Protein AF-A0A7C4VW17-F1 (afdb_monomer)

Structure (mmCIF, N/CA/C/O backbone):
data_AF-A0A7C4VW17-F1
#
_entry.id   AF-A0A7C4VW17-F1
#
loop_
_atom_site.group_PDB
_atom_site.id
_atom_site.type_symbol
_atom_site.label_atom_id
_atom_site.label_alt_id
_atom_site.label_comp_id
_atom_site.label_asym_id
_atom_site.label_entity_id
_atom_site.label_seq_id
_atom_site.pdbx_PDB_ins_code
_atom_site.Cartn_x
_atom_site.Cartn_y
_atom_site.Cartn_z
_atom_site.occupancy
_atom_site.B_iso_or_equiv
_atom_site.auth_seq_id
_atom_site.auth_comp_id
_atom_site.auth_asym_id
_atom_site.auth_atom_id
_atom_site.pdbx_PDB_model_num
ATOM 1 N N . MET A 1 1 ? -8.384 -20.525 1.394 1.00 42.12 1 MET A N 1
ATOM 2 C CA . MET A 1 1 ? -8.584 -19.455 0.391 1.00 42.12 1 MET A CA 1
ATOM 3 C C . MET A 1 1 ? -9.987 -18.896 0.536 1.00 42.12 1 MET A C 1
ATOM 5 O O . MET A 1 1 ? -10.903 -19.675 0.7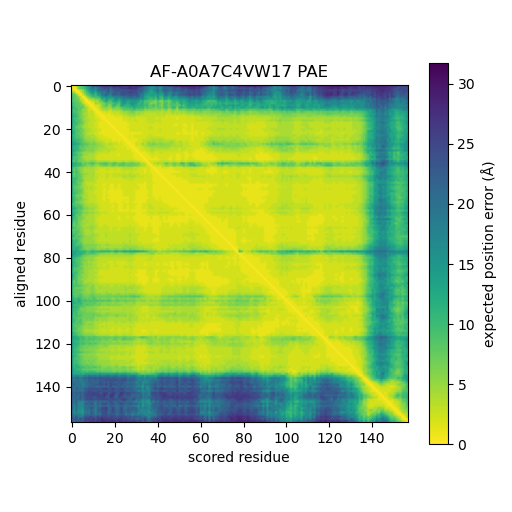81 1.00 42.12 1 MET A O 1
ATOM 9 N N . SER A 1 2 ? -10.152 -17.575 0.440 1.00 39.88 2 SER A N 1
ATOM 10 C CA . SER A 1 2 ? -11.478 -16.946 0.411 1.00 39.88 2 SER A CA 1
ATOM 11 C C . SER A 1 2 ? -12.247 -17.435 -0.820 1.00 39.88 2 SER A C 1
ATOM 13 O O . SER A 1 2 ? -11.669 -17.566 -1.893 1.00 39.88 2 SER A O 1
ATOM 15 N N . LYS A 1 3 ? -13.556 -17.676 -0.700 1.00 41.16 3 LYS A N 1
ATOM 16 C CA . LYS A 1 3 ? -14.422 -18.013 -1.850 1.00 41.16 3 LYS A CA 1
ATOM 17 C C . LYS A 1 3 ? -14.545 -16.871 -2.876 1.00 41.16 3 LYS A C 1
ATOM 19 O O . LYS A 1 3 ? -15.167 -17.061 -3.914 1.00 41.16 3 LYS A O 1
ATOM 24 N N . HIS A 1 4 ? -13.975 -15.700 -2.581 1.00 47.47 4 HIS A N 1
ATOM 25 C CA . HIS A 1 4 ? -14.094 -14.477 -3.377 1.00 47.47 4 HIS A CA 1
ATOM 26 C C . HIS A 1 4 ? -12.754 -13.944 -3.905 1.00 47.47 4 HIS A C 1
ATOM 28 O O . HIS A 1 4 ? -12.712 -12.839 -4.441 1.00 47.47 4 HIS A O 1
ATOM 34 N N . THR A 1 5 ? -11.652 -14.686 -3.759 1.00 51.19 5 THR A N 1
ATOM 35 C CA . THR A 1 5 ? -10.405 -14.331 -4.454 1.00 51.19 5 THR A CA 1
ATOM 36 C C . THR A 1 5 ? -10.571 -14.578 -5.949 1.00 51.19 5 THR A C 1
ATOM 38 O O . THR A 1 5 ? -11.021 -15.645 -6.359 1.00 51.19 5 THR A O 1
ATOM 41 N N . TRP A 1 6 ? -10.243 -13.567 -6.752 1.00 56.31 6 TRP A N 1
ATOM 42 C CA . TRP A 1 6 ? -10.266 -13.647 -8.208 1.00 56.31 6 TRP A CA 1
ATOM 43 C C . TRP A 1 6 ? -9.381 -14.801 -8.689 1.00 56.31 6 TRP A C 1
ATOM 45 O O . TRP A 1 6 ? -8.227 -14.896 -8.277 1.00 56.31 6 TRP A O 1
ATOM 55 N N . GLU A 1 7 ? -9.903 -15.653 -9.571 1.00 65.00 7 GLU A N 1
ATOM 56 C CA . GLU A 1 7 ? -9.072 -16.626 -10.282 1.00 65.00 7 GLU A CA 1
ATOM 57 C C . GLU A 1 7 ? -8.033 -15.903 -11.149 1.00 65.00 7 GLU A C 1
ATOM 59 O O . GLU A 1 7 ? -8.285 -14.807 -11.670 1.00 65.00 7 GLU A O 1
ATOM 64 N N . TYR A 1 8 ? -6.864 -16.528 -11.313 1.00 67.69 8 TYR A N 1
ATOM 65 C CA . TYR A 1 8 ? -5.835 -16.057 -12.233 1.00 67.69 8 TYR A CA 1
ATOM 66 C C . TYR A 1 8 ? -6.350 -16.156 -13.671 1.00 67.69 8 TYR A C 1
ATOM 68 O O . TYR A 1 8 ? -6.289 -17.202 -14.309 1.00 67.69 8 TYR A O 1
ATOM 76 N N . ASP A 1 9 ? -6.871 -15.042 -14.175 1.00 75.31 9 ASP A N 1
ATOM 77 C CA . ASP A 1 9 ? -7.341 -14.915 -15.547 1.00 75.31 9 ASP A CA 1
ATOM 78 C C . ASP A 1 9 ? -6.249 -14.261 -16.397 1.00 75.31 9 ASP A C 1
ATOM 80 O O . ASP A 1 9 ? -5.978 -13.064 -16.264 1.00 75.31 9 ASP A O 1
ATOM 84 N N . GLU A 1 10 ? -5.625 -15.030 -17.293 1.00 74.50 10 GLU A N 1
ATOM 85 C CA . GLU A 1 10 ? -4.571 -14.514 -18.176 1.00 74.50 10 GLU A CA 1
ATOM 86 C C . GLU A 1 10 ? -5.040 -13.336 -19.043 1.00 74.50 10 GLU A C 1
ATOM 88 O O . GLU A 1 10 ? -4.230 -12.485 -19.411 1.00 74.50 10 GLU A O 1
ATOM 93 N N . ARG A 1 11 ? -6.350 -13.219 -19.305 1.00 79.88 11 ARG A N 1
ATOM 94 C CA . ARG A 1 11 ? -6.935 -12.098 -20.060 1.00 79.88 11 ARG A CA 1
ATOM 95 C C . ARG A 1 11 ? -6.851 -10.769 -19.308 1.00 79.88 11 ARG A C 1
ATOM 97 O O . ARG A 1 11 ? -7.039 -9.721 -19.915 1.00 79.88 11 ARG A O 1
ATOM 104 N N . LYS A 1 12 ? -6.581 -10.800 -17.999 1.00 80.88 12 LYS A N 1
ATOM 105 C CA . LYS A 1 12 ? -6.400 -9.613 -17.151 1.00 80.88 12 LYS A CA 1
ATOM 106 C C . LYS A 1 12 ? -4.934 -9.226 -16.963 1.00 80.88 12 LYS A C 1
ATOM 108 O O . LYS A 1 12 ? -4.656 -8.309 -16.192 1.00 80.88 12 LYS A O 1
ATOM 113 N N . ARG A 1 13 ? -3.990 -9.895 -17.642 1.00 85.69 13 ARG A N 1
ATOM 114 C CA . ARG A 1 13 ? -2.580 -9.484 -17.622 1.00 85.69 13 ARG A CA 1
ATOM 115 C C . ARG A 1 13 ? -2.439 -8.065 -18.165 1.00 85.69 13 ARG A C 1
ATOM 117 O O . ARG A 1 13 ? -3.004 -7.713 -19.197 1.00 85.69 13 ARG A O 1
ATOM 124 N N . VAL A 1 14 ? -1.637 -7.267 -17.472 1.00 90.00 14 VAL A N 1
ATOM 125 C CA . VAL A 1 14 ? -1.322 -5.890 -17.855 1.00 90.00 14 VAL A CA 1
ATOM 126 C C . VAL A 1 14 ? 0.137 -5.839 -18.289 1.00 90.00 14 VAL A C 1
ATOM 128 O O . VAL A 1 14 ? 1.000 -6.424 -17.637 1.00 90.00 14 VAL A O 1
ATOM 131 N N . SER A 1 15 ? 0.427 -5.164 -19.402 1.00 94.62 15 SER A N 1
ATOM 132 C CA . SER A 1 15 ? 1.805 -4.986 -19.855 1.00 94.62 15 SER A CA 1
ATOM 133 C C . SER A 1 15 ? 2.557 -3.992 -18.970 1.00 94.62 15 SER A C 1
ATOM 135 O O . SER A 1 15 ? 1.995 -3.007 -18.489 1.00 94.62 15 SER A O 1
ATOM 137 N N . TRP A 1 16 ? 3.868 -4.189 -18.839 1.00 95.69 16 TRP A N 1
ATOM 138 C CA . TRP A 1 16 ? 4.736 -3.254 -18.120 1.00 95.69 16 TRP A CA 1
ATOM 139 C C . TRP A 1 16 ? 4.710 -1.838 -18.704 1.00 95.69 16 TRP A C 1
ATOM 141 O O . TRP A 1 16 ? 4.662 -0.877 -17.946 1.00 95.69 16 TRP A O 1
ATOM 151 N N . SER A 1 17 ? 4.623 -1.705 -20.031 1.00 95.44 17 SER A N 1
ATOM 152 C CA . SER A 1 17 ? 4.464 -0.402 -20.689 1.00 95.44 17 SER A CA 1
ATOM 153 C C . SER A 1 17 ? 3.201 0.336 -20.240 1.00 95.44 17 SER A C 1
ATOM 155 O O . SER A 1 17 ? 3.210 1.554 -20.079 1.00 95.44 17 SER A O 1
ATOM 157 N N . ARG A 1 18 ? 2.106 -0.398 -20.002 1.00 96.25 18 ARG A N 1
ATOM 158 C CA . ARG A 1 18 ? 0.861 0.188 -19.508 1.00 96.25 18 ARG A CA 1
ATOM 159 C C . ARG A 1 18 ? 0.984 0.595 -18.043 1.00 96.25 18 ARG A C 1
ATOM 161 O O . ARG A 1 18 ? 0.502 1.666 -17.692 1.00 96.25 18 ARG A O 1
ATOM 168 N N . ILE A 1 19 ? 1.622 -0.230 -17.213 1.00 96.06 19 ILE A N 1
ATOM 169 C CA . ILE A 1 19 ? 1.881 0.085 -15.800 1.00 96.06 19 ILE A CA 1
ATOM 170 C C . ILE A 1 19 ? 2.714 1.366 -15.688 1.00 96.06 19 ILE A C 1
ATOM 172 O O . ILE A 1 19 ? 2.329 2.285 -14.971 1.00 96.06 19 ILE A O 1
ATOM 176 N N . GLU A 1 20 ? 3.814 1.454 -16.435 1.00 96.50 20 GLU A N 1
ATOM 177 C CA . GLU A 1 20 ? 4.705 2.615 -16.438 1.00 96.50 20 GLU A CA 1
ATOM 178 C C . GLU A 1 20 ? 3.991 3.898 -16.882 1.00 96.50 20 GLU A C 1
ATOM 180 O O . GLU A 1 20 ? 4.119 4.922 -16.213 1.00 96.50 20 GLU A O 1
ATOM 185 N N . SER A 1 21 ? 3.179 3.838 -17.947 1.00 96.81 21 SER A N 1
ATOM 186 C CA . SER A 1 21 ? 2.337 4.968 -18.378 1.00 96.81 21 SER A CA 1
ATOM 187 C C . SER A 1 21 ? 1.376 5.405 -17.271 1.00 96.81 21 SER A C 1
ATOM 189 O O . SER A 1 21 ? 1.329 6.587 -16.941 1.00 96.81 21 SER A O 1
ATOM 191 N N . VAL A 1 22 ? 0.671 4.468 -16.628 1.00 96.38 22 VAL A N 1
ATOM 192 C CA . VAL A 1 22 ? -0.277 4.797 -15.552 1.00 96.38 22 VAL A CA 1
ATOM 193 C C . VAL A 1 22 ? 0.431 5.445 -14.361 1.00 96.38 22 VAL A C 1
ATOM 195 O O . VAL A 1 22 ? -0.059 6.447 -13.842 1.00 96.38 22 VAL A O 1
ATOM 198 N N . LEU A 1 23 ? 1.576 4.915 -13.930 1.00 97.06 23 LEU A N 1
ATOM 199 C CA . LEU A 1 23 ? 2.342 5.495 -12.823 1.00 97.06 23 LEU A CA 1
ATOM 200 C C . LEU A 1 23 ? 2.886 6.888 -13.183 1.00 97.06 23 LEU A C 1
ATOM 202 O O . LEU A 1 23 ? 2.744 7.830 -12.406 1.00 97.06 23 LEU A O 1
ATOM 206 N N . SER A 1 24 ? 3.438 7.048 -14.386 1.00 96.31 24 SER A N 1
ATOM 207 C CA . SER A 1 24 ? 4.019 8.319 -14.841 1.00 96.31 24 SER A CA 1
ATOM 208 C C . SER A 1 24 ? 2.972 9.417 -15.043 1.00 96.31 24 SER A C 1
ATOM 210 O O . SER A 1 24 ? 3.253 10.594 -14.847 1.00 96.31 24 SER A O 1
ATOM 212 N N . GLU A 1 25 ? 1.743 9.061 -15.417 1.00 95.81 25 GLU A N 1
ATOM 213 C CA . GLU A 1 25 ? 0.641 10.022 -15.537 1.00 95.81 25 GLU A CA 1
ATOM 214 C C . GLU A 1 25 ? 0.096 10.456 -14.166 1.00 95.81 25 GLU A C 1
ATOM 216 O O . GLU A 1 25 ? -0.330 11.601 -13.995 1.00 95.81 25 GLU A O 1
ATOM 221 N N . ASN A 1 26 ? 0.084 9.552 -13.180 1.00 94.94 26 ASN A N 1
ATOM 222 C CA . ASN A 1 26 ? -0.524 9.818 -11.875 1.00 94.94 26 ASN A CA 1
ATOM 223 C C . ASN A 1 26 ? 0.429 10.455 -10.860 1.00 94.94 26 ASN A C 1
ATOM 225 O O . ASN A 1 26 ? -0.062 11.129 -9.952 1.00 94.94 26 ASN A O 1
ATOM 229 N N . ILE A 1 27 ? 1.750 10.331 -11.029 1.00 94.94 27 ILE A N 1
ATOM 230 C CA . ILE A 1 27 ? 2.726 10.977 -10.134 1.00 94.94 27 ILE A CA 1
ATOM 231 C C . ILE A 1 27 ? 2.559 12.506 -10.078 1.00 94.94 27 ILE A C 1
ATOM 233 O O . ILE A 1 27 ? 2.813 13.130 -9.054 1.00 94.94 27 ILE A O 1
ATOM 237 N N . LEU A 1 28 ? 2.036 13.115 -11.149 1.00 90.44 28 LEU A N 1
ATOM 238 C CA . LEU A 1 28 ? 1.730 14.550 -11.207 1.00 90.44 28 LEU A CA 1
ATOM 239 C C . LEU A 1 28 ? 0.570 14.969 -10.285 1.00 90.44 28 LEU A C 1
ATOM 241 O O . LEU A 1 28 ? 0.379 16.158 -10.041 1.00 90.44 28 LEU A O 1
ATOM 245 N N . LYS A 1 29 ? -0.230 14.009 -9.804 1.00 95.25 29 LYS A N 1
ATOM 246 C CA . LYS A 1 29 ? -1.401 14.242 -8.943 1.00 95.25 29 LYS A CA 1
ATOM 247 C C . LYS A 1 29 ? -1.146 13.843 -7.495 1.00 95.25 29 LYS A C 1
ATOM 249 O O . LYS A 1 29 ? -1.720 14.442 -6.591 1.00 95.25 29 LYS A O 1
ATOM 254 N N . THR A 1 30 ? -0.350 12.802 -7.275 1.00 95.38 30 THR A N 1
ATOM 255 C CA . THR A 1 30 ? -0.054 12.275 -5.943 1.00 95.38 30 THR A CA 1
ATOM 256 C C . THR A 1 30 ? 1.268 11.520 -5.944 1.00 95.38 3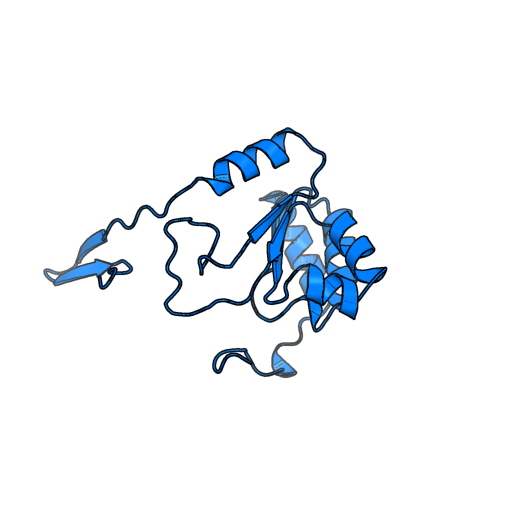0 THR A C 1
ATOM 258 O O . THR A 1 30 ? 1.569 10.794 -6.888 1.00 95.38 30 THR A O 1
ATOM 261 N N . SER A 1 31 ? 2.030 11.659 -4.859 1.00 94.88 31 SER A N 1
ATOM 262 C CA . SER A 1 31 ? 3.231 10.866 -4.586 1.00 94.88 31 SER A CA 1
ATOM 263 C C . SER A 1 31 ? 2.949 9.615 -3.747 1.00 94.88 31 SER A C 1
ATOM 265 O O . SER A 1 31 ? 3.892 8.906 -3.381 1.00 94.88 31 SER A O 1
ATOM 267 N N . SER A 1 32 ? 1.672 9.331 -3.463 1.00 96.38 32 SER A N 1
ATOM 268 C CA . SER A 1 32 ? 1.235 8.165 -2.698 1.00 96.38 32 SER A CA 1
ATOM 269 C C . SER A 1 32 ? 0.709 7.053 -3.610 1.00 96.38 32 SER A C 1
ATOM 271 O O . SER A 1 32 ? -0.021 7.305 -4.571 1.00 96.38 32 SER A O 1
ATOM 273 N N . LEU A 1 33 ? 1.040 5.804 -3.289 1.00 97.62 33 LEU A N 1
ATOM 274 C CA . LEU A 1 33 ? 0.574 4.608 -3.987 1.00 97.62 33 LEU A CA 1
ATOM 275 C C . LEU A 1 33 ? 0.024 3.597 -2.980 1.00 97.62 33 LEU A C 1
ATOM 277 O O . LEU A 1 33 ? 0.707 3.216 -2.039 1.00 97.62 33 LEU A O 1
ATOM 281 N N . THR A 1 34 ? -1.199 3.115 -3.195 1.00 96.94 34 THR A N 1
ATOM 282 C CA . THR A 1 34 ? -1.753 1.989 -2.429 1.00 96.94 34 THR A CA 1
ATOM 283 C C . THR A 1 34 ? -1.831 0.747 -3.305 1.00 96.94 34 THR A C 1
ATOM 285 O O . THR A 1 34 ? -2.459 0.769 -4.363 1.00 96.94 34 THR A O 1
ATOM 288 N N . ILE A 1 35 ? -1.231 -0.349 -2.847 1.00 96.88 35 ILE A N 1
ATOM 289 C CA . ILE A 1 35 ? -1.291 -1.666 -3.482 1.00 96.88 35 ILE A CA 1
ATOM 290 C C . ILE A 1 35 ? -2.199 -2.552 -2.627 1.00 96.88 35 ILE A C 1
ATOM 292 O O . ILE A 1 35 ? -1.918 -2.810 -1.458 1.00 96.88 35 ILE A O 1
ATOM 296 N N . SER A 1 36 ? -3.319 -2.984 -3.206 1.00 91.38 36 SER A N 1
ATOM 297 C CA . SER A 1 36 ? -4.344 -3.786 -2.530 1.00 91.38 36 SER A CA 1
ATOM 298 C C . SER A 1 36 ? -5.076 -4.709 -3.511 1.00 91.38 36 SER A C 1
ATOM 300 O O . SER A 1 36 ? -4.865 -4.631 -4.724 1.00 91.38 36 SER A O 1
ATOM 302 N N . GLY A 1 37 ? -5.954 -5.568 -2.983 1.00 82.38 37 GLY A N 1
ATOM 303 C CA . GLY A 1 37 ? -6.629 -6.617 -3.750 1.00 82.38 37 GLY A CA 1
ATOM 304 C C . GLY A 1 37 ? -5.715 -7.819 -3.993 1.00 82.38 37 GLY A C 1
ATOM 305 O O . GLY A 1 37 ? -4.554 -7.790 -3.602 1.00 82.38 37 GLY A O 1
ATOM 306 N N . GLY A 1 38 ? -6.241 -8.879 -4.621 1.00 84.06 38 GLY A N 1
ATOM 307 C CA . GLY A 1 38 ? -5.496 -10.133 -4.821 1.00 84.06 38 GLY A CA 1
ATOM 308 C C . GLY A 1 38 ? -4.724 -10.575 -3.568 1.00 84.06 38 GLY A C 1
ATOM 309 O O . GLY A 1 38 ? -5.122 -10.269 -2.448 1.00 84.06 38 GLY A O 1
ATOM 310 N N . GLU A 1 39 ? -3.604 -11.260 -3.766 1.00 92.94 39 GLU A N 1
ATOM 311 C CA . GLU A 1 39 ? -2.544 -11.363 -2.763 1.00 92.94 39 GLU A CA 1
ATOM 312 C C . GLU A 1 39 ? -1.236 -10.909 -3.428 1.00 92.94 39 GLU A C 1
ATOM 314 O O . GLU A 1 39 ? -0.717 -11.624 -4.292 1.00 92.94 39 GLU A O 1
ATOM 319 N N . PRO A 1 40 ? -0.713 -9.710 -3.104 1.00 94.69 40 PRO A N 1
ATOM 320 C CA . PRO A 1 40 ? 0.472 -9.177 -3.773 1.00 94.69 40 PRO A CA 1
ATOM 321 C C . PRO A 1 40 ? 1.702 -10.085 -3.655 1.00 94.69 40 PRO A C 1
ATOM 323 O O . PRO A 1 40 ? 2.470 -10.204 -4.611 1.00 94.69 40 PRO A O 1
ATOM 326 N N . PHE A 1 41 ? 1.871 -10.775 -2.521 1.00 94.69 41 PHE A N 1
ATOM 327 C CA . PHE A 1 41 ? 3.023 -11.650 -2.296 1.00 94.69 41 PHE A CA 1
ATOM 328 C C . PHE A 1 41 ? 2.958 -12.976 -3.064 1.00 94.69 41 PHE A C 1
ATOM 330 O O . PHE A 1 41 ? 3.978 -13.657 -3.184 1.00 94.69 41 PHE A O 1
ATOM 337 N N . ASP A 1 42 ? 1.817 -13.342 -3.653 1.00 92.06 42 ASP A N 1
ATOM 338 C CA . ASP A 1 42 ? 1.748 -14.498 -4.557 1.00 92.06 42 ASP A CA 1
ATOM 339 C C . ASP A 1 42 ? 2.426 -14.209 -5.916 1.00 92.06 42 ASP A C 1
ATOM 341 O O . ASP A 1 42 ? 2.740 -15.133 -6.661 1.00 92.06 42 ASP A O 1
ATOM 345 N N . GLN A 1 43 ? 2.716 -12.937 -6.227 1.00 91.12 43 GLN A N 1
ATOM 346 C CA . GLN A 1 43 ? 3.485 -12.496 -7.402 1.00 91.12 43 GLN A CA 1
ATOM 347 C C . GLN A 1 43 ? 4.70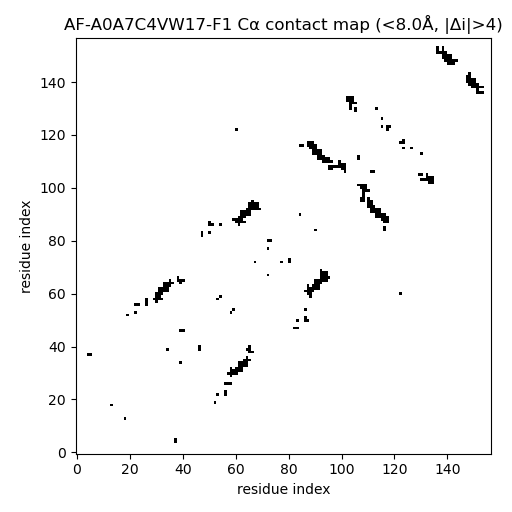5 -11.664 -6.979 1.00 91.12 43 GLN A C 1
ATOM 349 O O . GLN A 1 43 ? 4.945 -10.573 -7.495 1.00 91.12 43 GLN A O 1
ATOM 354 N N . ILE A 1 44 ? 5.473 -12.173 -6.013 1.00 93.88 44 ILE A N 1
ATOM 355 C CA . ILE A 1 44 ? 6.507 -11.402 -5.309 1.00 93.88 44 ILE A CA 1
ATOM 356 C C . ILE A 1 44 ? 7.553 -10.740 -6.222 1.00 93.88 44 ILE A C 1
ATOM 358 O O . ILE A 1 44 ? 7.960 -9.610 -5.960 1.00 93.88 44 ILE A O 1
ATOM 362 N N . GLU A 1 45 ? 7.961 -11.392 -7.313 1.00 94.81 45 GLU A N 1
ATOM 363 C CA . GLU A 1 45 ? 8.945 -10.820 -8.244 1.00 94.81 45 GLU A CA 1
ATOM 364 C C . GLU A 1 45 ? 8.376 -9.627 -9.023 1.00 94.81 45 GLU A C 1
ATOM 366 O O . GLU A 1 45 ? 9.027 -8.586 -9.143 1.00 94.81 45 GLU A O 1
ATOM 371 N N . GLU A 1 46 ? 7.131 -9.730 -9.492 1.00 95.00 46 GLU A N 1
ATOM 372 C CA . GLU A 1 46 ? 6.462 -8.632 -10.195 1.00 95.00 46 GLU A CA 1
ATOM 373 C C . GLU A 1 46 ? 6.100 -7.496 -9.229 1.00 95.00 46 GLU A C 1
ATOM 375 O O . GLU A 1 46 ? 6.230 -6.324 -9.583 1.00 95.00 46 GLU A O 1
ATOM 380 N N . LEU A 1 47 ? 5.72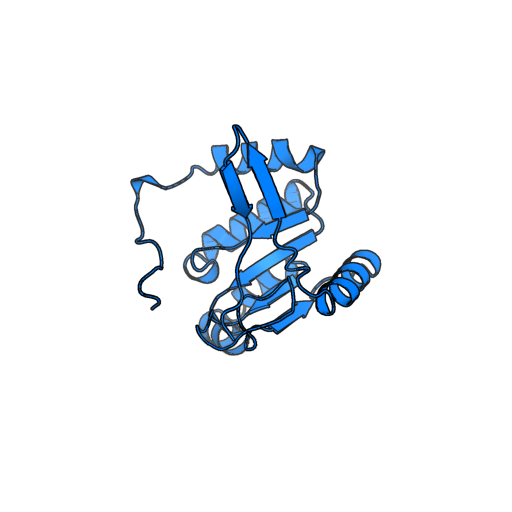7 -7.821 -7.985 1.00 97.00 47 LEU A N 1
ATOM 381 C CA . LEU A 1 47 ? 5.528 -6.840 -6.917 1.00 97.00 47 LEU A CA 1
ATOM 382 C C . LEU A 1 47 ? 6.817 -6.059 -6.644 1.00 97.00 47 LEU A C 1
ATOM 384 O O . LEU A 1 47 ? 6.808 -4.830 -6.634 1.00 97.00 47 LEU A O 1
ATOM 388 N N . HIS A 1 48 ? 7.941 -6.751 -6.469 1.00 97.69 48 HIS A N 1
ATOM 389 C CA . HIS A 1 48 ? 9.228 -6.103 -6.242 1.00 97.69 48 HIS A CA 1
ATOM 390 C C . HIS A 1 48 ? 9.626 -5.206 -7.426 1.00 97.69 48 HIS A C 1
ATOM 392 O O . HIS A 1 48 ? 10.055 -4.064 -7.229 1.00 97.69 48 HIS A O 1
ATOM 398 N N . ARG A 1 49 ? 9.422 -5.672 -8.664 1.00 97.69 49 ARG A N 1
ATOM 399 C CA . ARG A 1 49 ? 9.654 -4.867 -9.870 1.00 97.69 49 ARG A CA 1
ATOM 400 C C . ARG A 1 49 ? 8.763 -3.622 -9.917 1.00 97.69 49 ARG A C 1
ATOM 402 O O . ARG A 1 49 ? 9.259 -2.545 -10.245 1.00 97.69 49 ARG A O 1
ATOM 409 N N . LEU A 1 50 ? 7.486 -3.748 -9.552 1.00 97.81 50 LEU A N 1
ATOM 410 C CA . LEU A 1 50 ? 6.531 -2.636 -9.501 1.00 97.81 50 LEU A CA 1
ATOM 411 C C . LEU A 1 50 ? 6.974 -1.581 -8.488 1.00 97.81 50 LEU A C 1
ATOM 413 O O . LEU A 1 50 ? 6.985 -0.394 -8.802 1.00 97.81 50 LEU A O 1
ATOM 417 N N . LEU A 1 51 ? 7.370 -2.016 -7.292 1.00 98.25 51 LEU A N 1
ATOM 418 C CA . LEU A 1 51 ? 7.824 -1.133 -6.221 1.00 98.25 51 LEU A CA 1
ATOM 419 C C . LEU A 1 51 ? 9.095 -0.374 -6.610 1.00 98.25 51 LEU A C 1
ATOM 421 O O . LEU A 1 51 ? 9.170 0.838 -6.413 1.00 98.25 51 LEU A O 1
ATOM 425 N N . LYS A 1 52 ? 10.067 -1.055 -7.229 1.00 98.31 52 LYS A N 1
ATOM 426 C CA . LYS A 1 52 ? 11.273 -0.404 -7.763 1.00 98.31 52 LYS A CA 1
ATOM 427 C C . LYS A 1 52 ? 10.931 0.655 -8.805 1.00 98.31 52 LYS A C 1
ATOM 429 O O . LYS A 1 52 ? 11.433 1.772 -8.709 1.00 98.31 52 LYS A O 1
ATOM 434 N N . LEU A 1 53 ? 10.056 0.327 -9.755 1.00 98.31 53 LEU A N 1
ATOM 435 C CA . LEU A 1 53 ? 9.608 1.272 -10.776 1.00 98.31 53 LEU A CA 1
ATOM 436 C C . LEU A 1 53 ? 8.886 2.477 -10.153 1.00 98.31 53 LEU A C 1
ATOM 438 O O . LEU A 1 53 ? 9.187 3.616 -10.495 1.00 98.31 53 LEU A O 1
ATOM 442 N N . ALA A 1 54 ? 7.981 2.251 -9.199 1.00 98.19 54 ALA A N 1
ATOM 443 C CA . ALA A 1 54 ? 7.269 3.325 -8.510 1.00 98.19 54 ALA A CA 1
ATOM 444 C C . ALA A 1 54 ? 8.236 4.275 -7.781 1.00 98.19 54 ALA A C 1
ATOM 446 O O . ALA A 1 54 ? 8.123 5.495 -7.915 1.00 98.19 54 ALA A O 1
ATOM 447 N N . ARG A 1 55 ? 9.240 3.736 -7.073 1.00 97.44 55 ARG A N 1
ATOM 448 C CA . ARG A 1 55 ? 10.287 4.551 -6.434 1.00 97.44 55 ARG A CA 1
ATOM 449 C C . ARG A 1 55 ? 11.118 5.333 -7.450 1.00 97.44 55 ARG A C 1
ATOM 451 O O . ARG A 1 55 ? 11.397 6.502 -7.211 1.00 97.44 55 ARG A O 1
ATOM 458 N N . GLN A 1 56 ? 11.464 4.733 -8.590 1.00 97.56 56 GLN A N 1
ATOM 459 C CA . GLN A 1 56 ? 12.183 5.421 -9.672 1.00 97.56 56 GLN A CA 1
ATOM 460 C C . GLN A 1 56 ? 11.380 6.580 -10.279 1.00 97.56 56 GLN A C 1
ATOM 462 O O . GLN A 1 56 ? 11.955 7.619 -10.588 1.00 97.56 56 GLN A O 1
ATOM 467 N N . ILE A 1 57 ? 10.063 6.416 -10.421 1.00 97.56 57 ILE A N 1
ATOM 468 C CA . ILE A 1 57 ? 9.158 7.458 -10.933 1.00 97.56 57 ILE A CA 1
ATOM 469 C C . ILE A 1 57 ? 8.975 8.601 -9.918 1.00 97.56 57 ILE A C 1
ATOM 471 O O . ILE A 1 57 ? 8.692 9.730 -10.313 1.00 97.56 57 ILE A O 1
ATOM 475 N N . GLY A 1 58 ? 9.178 8.335 -8.625 1.00 97.44 58 GLY A N 1
ATOM 476 C CA . GLY A 1 58 ? 9.161 9.348 -7.565 1.00 97.44 58 GLY A CA 1
ATOM 477 C C . GLY A 1 58 ? 8.052 9.179 -6.528 1.00 97.44 58 GLY A C 1
ATOM 478 O O . GLY A 1 58 ? 7.808 10.101 -5.754 1.00 97.44 58 GLY A O 1
ATOM 479 N N . TYR A 1 59 ? 7.378 8.026 -6.476 1.00 98.06 59 TYR A N 1
ATOM 480 C CA . TYR A 1 59 ? 6.429 7.740 -5.399 1.00 98.06 59 TYR A CA 1
ATOM 481 C C . TYR A 1 59 ? 7.165 7.657 -4.054 1.00 98.06 59 TYR A C 1
ATOM 483 O O . TYR A 1 59 ? 8.079 6.848 -3.863 1.00 98.06 59 TYR A O 1
ATOM 491 N N . THR A 1 60 ? 6.777 8.512 -3.110 1.00 96.12 60 THR A N 1
ATOM 492 C CA . THR A 1 60 ? 7.441 8.650 -1.805 1.00 96.12 60 THR A CA 1
ATOM 493 C C . THR A 1 60 ? 6.722 7.896 -0.699 1.00 96.12 60 THR A C 1
ATOM 495 O O . THR A 1 60 ? 7.369 7.498 0.262 1.00 96.12 60 THR A O 1
ATOM 498 N N . ASP A 1 61 ? 5.422 7.666 -0.847 1.00 97.62 61 ASP A N 1
ATOM 499 C CA . ASP A 1 61 ? 4.577 7.030 0.158 1.00 97.62 61 ASP A CA 1
ATOM 500 C C . ASP A 1 61 ? 3.885 5.807 -0.451 1.00 97.62 61 ASP A C 1
ATOM 502 O O . ASP A 1 61 ? 3.058 5.940 -1.349 1.00 97.62 61 ASP A O 1
ATOM 506 N N . ILE A 1 62 ? 4.257 4.600 -0.023 1.00 98.31 62 ILE A N 1
ATOM 507 C CA . ILE A 1 62 ? 3.664 3.369 -0.563 1.00 98.31 62 ILE A CA 1
ATOM 508 C C . ILE A 1 62 ? 3.039 2.545 0.561 1.00 98.31 62 ILE A C 1
ATOM 510 O O . ILE A 1 62 ? 3.740 2.073 1.456 1.00 98.31 62 ILE A O 1
ATOM 514 N N . LEU A 1 63 ? 1.726 2.335 0.471 1.00 98.19 63 LEU A N 1
ATOM 515 C CA . LEU A 1 63 ? 0.935 1.492 1.360 1.00 98.19 63 LEU A CA 1
ATOM 516 C C . LEU A 1 63 ? 0.655 0.145 0.690 1.00 98.19 63 LEU A C 1
ATOM 518 O O . LEU A 1 63 ? 0.038 0.093 -0.374 1.00 98.19 63 LEU A O 1
ATOM 522 N N . LEU A 1 64 ? 1.067 -0.949 1.319 1.00 98.19 64 LEU A N 1
ATOM 523 C CA . LEU A 1 64 ? 0.863 -2.305 0.818 1.00 98.19 64 LEU A CA 1
ATOM 524 C C . LEU A 1 64 ? -0.069 -3.082 1.750 1.00 98.19 64 LEU A C 1
ATOM 526 O O . LEU A 1 64 ? 0.171 -3.147 2.950 1.00 98.19 64 LEU A O 1
ATOM 530 N N . TYR A 1 65 ? -1.108 -3.701 1.197 1.00 97.69 65 TYR A N 1
ATOM 531 C CA . TYR A 1 65 ? -1.955 -4.655 1.915 1.00 97.69 65 TYR A CA 1
ATOM 532 C C . TYR A 1 65 ? -1.571 -6.091 1.559 1.00 97.69 65 TYR A C 1
ATOM 534 O O . TYR A 1 65 ? -1.259 -6.387 0.407 1.00 97.69 65 TYR A O 1
ATOM 542 N N . THR A 1 66 ? -1.665 -6.999 2.524 1.00 96.75 66 THR A N 1
ATOM 543 C CA . THR A 1 66 ? -1.494 -8.444 2.322 1.00 96.75 66 THR A CA 1
ATOM 544 C C . THR A 1 66 ? -2.418 -9.224 3.250 1.00 96.75 66 THR A C 1
ATOM 546 O O . THR A 1 66 ? -2.744 -8.783 4.351 1.00 96.75 66 THR A O 1
ATOM 549 N N . GLY A 1 67 ? -2.876 -10.385 2.789 1.00 95.56 67 GLY A N 1
ATOM 550 C CA . GLY A 1 67 ? -3.597 -11.345 3.609 1.00 95.56 67 GLY A CA 1
ATOM 551 C C . GLY A 1 67 ? -2.671 -12.207 4.466 1.00 95.56 67 GLY A C 1
ATOM 552 O O . GLY A 1 67 ? -3.150 -12.826 5.413 1.00 95.56 67 GLY A O 1
ATOM 553 N N . TYR A 1 68 ? -1.375 -12.271 4.173 1.00 95.88 68 TYR A N 1
ATOM 554 C CA . TYR A 1 68 ? -0.427 -12.959 5.044 1.00 95.88 68 TYR A CA 1
ATOM 555 C C . TYR A 1 68 ? -0.136 -12.137 6.299 1.00 95.88 68 TYR A C 1
ATOM 557 O O . TYR A 1 68 ? -0.296 -10.916 6.311 1.00 95.88 68 TYR A O 1
ATOM 565 N N . THR A 1 69 ? 0.294 -12.798 7.367 1.00 97.19 69 THR A N 1
ATOM 566 C CA . THR A 1 69 ? 0.930 -12.100 8.484 1.00 97.19 69 THR A CA 1
ATOM 567 C C . THR A 1 69 ? 2.409 -11.857 8.188 1.00 97.19 69 THR A C 1
ATOM 569 O O . THR A 1 69 ? 3.019 -12.572 7.391 1.00 97.19 69 THR A O 1
ATOM 572 N N . ILE A 1 70 ? 3.028 -10.868 8.839 1.00 96.88 70 ILE A N 1
ATOM 573 C CA . ILE A 1 70 ? 4.481 -10.649 8.733 1.00 96.88 70 ILE A CA 1
ATOM 574 C C . ILE A 1 70 ? 5.267 -11.918 9.064 1.00 96.88 70 ILE A C 1
ATOM 576 O O . ILE A 1 70 ? 6.296 -12.180 8.448 1.00 96.88 70 ILE A O 1
ATOM 580 N N . GLU A 1 71 ? 4.805 -12.695 10.040 1.00 96.75 71 GLU A N 1
ATOM 581 C CA . GLU A 1 71 ? 5.448 -13.945 10.432 1.00 96.75 71 GLU A CA 1
ATOM 582 C C . GLU A 1 71 ? 5.416 -14.963 9.279 1.00 96.75 71 GLU A C 1
ATOM 584 O O . GLU A 1 71 ? 6.470 -15.484 8.919 1.00 96.75 71 GLU A O 1
ATOM 589 N N . GLU A 1 72 ? 4.258 -15.148 8.627 1.00 96.38 72 GLU A N 1
ATOM 590 C CA . GLU A 1 72 ? 4.131 -15.992 7.425 1.00 96.38 72 GLU A CA 1
ATOM 591 C C . GLU A 1 72 ? 5.037 -15.487 6.282 1.00 96.38 72 GLU A C 1
ATOM 593 O O . GLU A 1 72 ? 5.666 -16.280 5.581 1.00 96.38 72 GLU A O 1
ATOM 598 N N . LEU A 1 73 ? 5.137 -14.167 6.086 1.00 96.12 73 LEU A N 1
ATOM 599 C CA . LEU A 1 73 ? 5.956 -13.577 5.019 1.00 96.12 73 LEU A CA 1
ATOM 600 C C . LEU A 1 73 ? 7.456 -13.742 5.254 1.00 96.12 73 LEU A C 1
ATOM 602 O O . LEU A 1 73 ? 8.188 -14.052 4.314 1.00 96.12 73 LEU A O 1
ATOM 606 N N . LYS A 1 74 ? 7.912 -13.551 6.495 1.00 95.00 74 LYS A N 1
ATOM 607 C CA . LYS A 1 74 ? 9.315 -13.751 6.873 1.00 95.00 74 LYS A CA 1
ATOM 608 C C . LYS A 1 74 ? 9.734 -15.202 6.683 1.00 95.00 74 LYS A C 1
ATOM 610 O O . LYS A 1 74 ? 10.806 -15.438 6.141 1.00 95.00 74 LYS A O 1
ATOM 615 N N . GLU A 1 75 ? 8.881 -16.145 7.076 1.00 95.06 75 GLU A N 1
ATOM 616 C CA . GLU A 1 75 ? 9.131 -17.577 6.893 1.00 95.06 75 GLU A CA 1
ATOM 617 C C . GLU A 1 75 ? 9.156 -17.969 5.408 1.00 95.06 75 GLU A C 1
ATOM 619 O O . GLU A 1 75 ? 10.012 -18.736 4.979 1.00 95.06 75 GLU A O 1
ATOM 624 N N . LYS A 1 76 ? 8.236 -17.427 4.601 1.00 94.12 76 LYS A N 1
ATOM 625 C CA . LYS A 1 76 ? 8.081 -17.829 3.197 1.00 94.12 76 LYS A CA 1
ATOM 626 C C . LYS A 1 76 ? 9.092 -17.179 2.249 1.00 94.12 76 LYS A C 1
ATOM 628 O O . LYS A 1 76 ? 9.433 -17.783 1.233 1.00 94.12 76 LYS A O 1
ATOM 633 N N . TYR A 1 77 ? 9.522 -15.947 2.529 1.00 92.00 77 TYR A N 1
ATOM 634 C CA . TYR A 1 77 ? 10.253 -15.122 1.559 1.00 92.00 77 TYR A CA 1
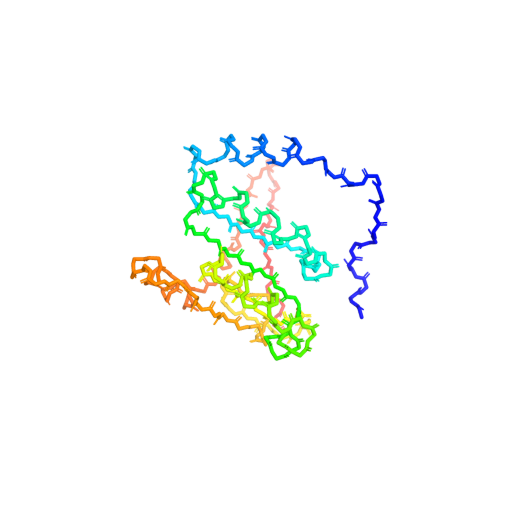ATOM 635 C C . TYR A 1 77 ? 11.555 -14.500 2.077 1.00 92.00 77 TYR A C 1
ATOM 637 O O . TYR A 1 77 ? 12.245 -13.863 1.279 1.00 92.00 77 TYR A O 1
ATOM 645 N N . GLU A 1 78 ? 11.896 -14.674 3.360 1.00 87.19 78 GLU A N 1
ATOM 646 C CA . GLU A 1 78 ? 13.147 -14.230 4.001 1.00 87.19 78 GLU A CA 1
ATOM 647 C C . GLU A 1 78 ? 13.698 -12.900 3.430 1.00 87.19 78 GLU A C 1
ATOM 649 O O . GLU A 1 78 ? 13.086 -11.842 3.594 1.00 87.19 78 GLU A O 1
ATOM 654 N N . ASN A 1 79 ? 14.821 -12.958 2.700 1.00 90.81 79 ASN A N 1
ATOM 655 C CA . ASN A 1 79 ? 15.533 -11.806 2.136 1.00 90.81 79 ASN A CA 1
ATOM 656 C C . ASN A 1 79 ? 14.663 -10.953 1.196 1.00 90.81 79 ASN A C 1
ATOM 658 O O . ASN A 1 79 ? 14.775 -9.730 1.169 1.00 90.81 79 ASN A O 1
ATOM 662 N N . LYS A 1 80 ? 13.761 -11.577 0.429 1.00 92.69 80 LYS A N 1
ATOM 663 C CA . LYS A 1 80 ? 12.901 -10.856 -0.520 1.00 92.69 80 LYS A CA 1
ATOM 664 C C . LYS A 1 80 ? 11.853 -10.010 0.203 1.00 92.69 80 LYS A C 1
ATOM 666 O O . LYS A 1 80 ? 11.486 -8.941 -0.284 1.00 92.69 80 LYS A O 1
ATOM 671 N N . PHE A 1 81 ? 11.374 -10.468 1.360 1.00 94.88 81 PHE A N 1
ATOM 672 C CA . PHE A 1 81 ? 10.469 -9.667 2.179 1.00 94.88 81 PHE A CA 1
ATOM 673 C C . PHE A 1 81 ? 11.171 -8.397 2.672 1.00 94.88 81 PHE A C 1
ATOM 675 O O . PHE A 1 81 ? 10.598 -7.315 2.568 1.00 94.88 81 PHE A O 1
ATOM 682 N N . GLU A 1 82 ? 12.428 -8.506 3.111 1.00 94.44 82 GLU A N 1
ATOM 683 C CA . GLU A 1 82 ? 13.224 -7.347 3.529 1.00 94.44 82 GLU A CA 1
ATOM 684 C C . GLU A 1 82 ? 13.417 -6.340 2.381 1.00 94.44 82 GLU A C 1
ATOM 686 O O . GLU A 1 82 ? 13.155 -5.145 2.550 1.00 94.44 82 GLU A O 1
ATOM 691 N N . GLU A 1 83 ? 13.767 -6.821 1.181 1.00 96.38 83 GLU A N 1
ATOM 692 C CA . GLU A 1 83 ? 13.858 -5.996 -0.034 1.00 96.38 83 GLU A CA 1
ATOM 693 C C . GLU A 1 83 ? 12.558 -5.225 -0.317 1.00 96.38 83 GLU A C 1
ATOM 695 O O . GLU A 1 83 ? 12.604 -4.037 -0.637 1.00 96.38 83 GLU A O 1
ATOM 700 N N . ILE A 1 84 ? 11.397 -5.870 -0.162 1.00 97.06 84 ILE A N 1
ATOM 701 C CA . ILE A 1 84 ? 10.089 -5.222 -0.332 1.00 97.06 84 ILE A CA 1
ATOM 702 C C . ILE A 1 84 ? 9.834 -4.187 0.761 1.00 97.06 84 ILE A C 1
ATOM 704 O O . ILE A 1 84 ? 9.395 -3.079 0.449 1.00 97.06 84 ILE A O 1
ATOM 708 N N . THR A 1 85 ? 10.118 -4.511 2.026 1.00 96.44 85 THR A N 1
ATOM 709 C CA . THR A 1 85 ? 9.882 -3.581 3.142 1.00 96.44 85 THR A CA 1
ATOM 710 C C . THR A 1 85 ? 10.709 -2.302 3.026 1.00 96.44 85 THR A C 1
ATOM 712 O O . THR A 1 85 ? 10.221 -1.236 3.379 1.00 96.44 85 THR A O 1
ATOM 715 N N . ASN A 1 86 ? 11.899 -2.373 2.419 1.00 96.50 86 ASN A N 1
ATOM 716 C CA . ASN A 1 86 ? 12.735 -1.204 2.122 1.00 96.50 86 ASN A CA 1
ATOM 717 C C . ASN A 1 86 ? 12.165 -0.291 1.022 1.00 96.50 86 ASN A C 1
ATOM 719 O O . ASN A 1 86 ? 12.650 0.821 0.821 1.00 96.50 86 ASN A O 1
ATOM 723 N N . LEU A 1 87 ? 11.158 -0.753 0.279 1.00 97.69 87 LEU A N 1
ATOM 724 C CA . LEU A 1 87 ? 10.538 -0.011 -0.816 1.00 97.69 87 LEU A CA 1
ATOM 725 C C . LEU A 1 87 ? 9.142 0.502 -0.470 1.00 97.69 87 LEU A C 1
ATOM 727 O O . LEU A 1 87 ? 8.570 1.234 -1.275 1.00 97.69 87 LEU A O 1
ATOM 731 N N . ILE A 1 88 ? 8.590 0.189 0.698 1.00 98.00 88 ILE A N 1
ATOM 732 C CA . ILE A 1 88 ? 7.256 0.634 1.118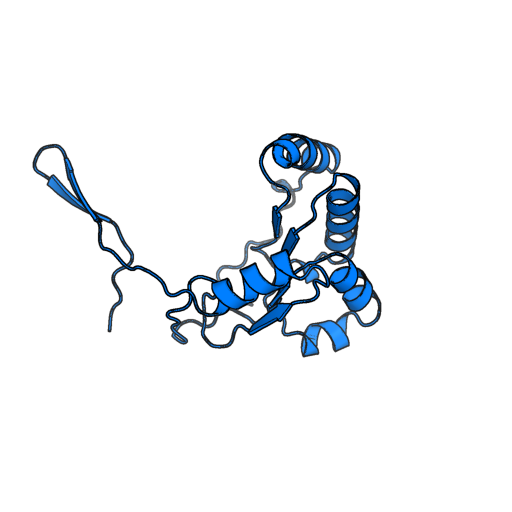 1.00 98.00 88 ILE A CA 1
ATOM 733 C C . ILE A 1 88 ? 7.335 1.512 2.360 1.00 98.00 88 ILE A C 1
ATOM 735 O O . ILE A 1 88 ? 8.295 1.458 3.116 1.00 98.00 88 ILE A O 1
ATOM 739 N N . SER A 1 89 ? 6.313 2.332 2.557 1.00 98.12 89 SER A N 1
ATOM 740 C CA . SER A 1 89 ? 6.192 3.189 3.736 1.00 98.12 89 SER A CA 1
ATOM 741 C C . SER A 1 89 ? 5.390 2.482 4.828 1.00 98.12 89 SER A C 1
ATOM 743 O O . SER A 1 89 ? 5.742 2.561 6.006 1.00 98.12 89 SER A O 1
ATOM 745 N N . VAL A 1 90 ? 4.347 1.736 4.445 1.00 98.12 90 VAL A N 1
ATOM 746 C CA . VAL A 1 90 ? 3.481 1.001 5.375 1.00 98.12 90 VAL A CA 1
ATOM 747 C C . VAL A 1 90 ? 3.052 -0.346 4.800 1.00 98.12 90 VAL A C 1
ATOM 749 O O . VAL A 1 90 ? 2.727 -0.458 3.619 1.00 98.12 90 VAL A O 1
ATOM 752 N N . LEU A 1 91 ? 2.999 -1.358 5.666 1.00 98.12 91 LEU A N 1
ATOM 753 C CA . LEU A 1 91 ? 2.386 -2.658 5.407 1.00 98.12 91 LEU A CA 1
ATOM 754 C C . LEU A 1 91 ? 1.167 -2.838 6.317 1.00 98.12 91 LEU A C 1
ATOM 756 O O . LEU A 1 91 ? 1.268 -2.649 7.529 1.00 98.12 91 LEU A O 1
ATOM 760 N N . ILE A 1 92 ? 0.034 -3.240 5.750 1.00 97.81 92 ILE A N 1
ATOM 761 C CA . ILE A 1 92 ? -1.119 -3.736 6.502 1.00 97.81 92 ILE A CA 1
ATOM 762 C C . ILE A 1 92 ? -1.233 -5.235 6.262 1.00 97.81 92 ILE A C 1
ATOM 764 O O . ILE A 1 92 ? -1.383 -5.671 5.119 1.00 97.81 92 ILE A O 1
ATOM 768 N N . ASP A 1 93 ? -1.156 -6.006 7.340 1.00 97.62 93 ASP A N 1
ATOM 769 C CA . ASP A 1 93 ? -1.121 -7.464 7.293 1.00 97.62 93 ASP A CA 1
ATOM 770 C C . ASP A 1 93 ? -2.412 -8.113 7.811 1.00 97.62 93 ASP A C 1
ATOM 772 O O . ASP A 1 93 ? -3.241 -7.475 8.469 1.00 97.62 93 ASP A O 1
ATOM 776 N N . GLY A 1 94 ? -2.567 -9.403 7.508 1.00 96.12 94 GLY A N 1
ATOM 777 C CA . GLY A 1 94 ? -3.648 -10.245 8.005 1.00 96.12 94 GLY A CA 1
ATOM 778 C C . GLY A 1 94 ? -4.854 -10.373 7.068 1.00 96.12 94 GLY A C 1
ATOM 779 O O . GLY A 1 94 ? -5.356 -9.413 6.474 1.00 96.12 94 GLY A O 1
ATOM 780 N N . ARG A 1 95 ? -5.376 -11.604 6.979 1.00 94.00 95 ARG A N 1
ATOM 781 C CA . ARG A 1 95 ? -6.571 -11.937 6.187 1.00 94.00 95 ARG A CA 1
ATOM 782 C C . ARG A 1 95 ? -7.788 -11.184 6.707 1.00 94.00 95 ARG A C 1
ATOM 784 O O . ARG A 1 95 ? -7.973 -11.059 7.916 1.00 94.00 95 ARG A O 1
ATOM 791 N N . PHE A 1 96 ? -8.667 -10.791 5.790 1.00 92.06 96 PHE A N 1
ATOM 792 C CA . PHE A 1 96 ? -10.007 -10.357 6.160 1.00 92.06 96 PHE A CA 1
ATOM 793 C C . PHE A 1 96 ? -10.776 -11.515 6.810 1.00 92.06 96 PHE A C 1
ATOM 795 O O . PHE A 1 96 ? -10.887 -12.598 6.226 1.00 92.06 96 PHE A O 1
ATOM 802 N N . VAL A 1 97 ? -11.327 -11.269 7.997 1.00 92.69 97 VAL A N 1
ATOM 803 C CA . VAL A 1 97 ? -12.166 -12.225 8.725 1.00 92.69 97 VAL A CA 1
ATOM 804 C C . VAL A 1 97 ? -13.554 -11.628 8.912 1.00 92.69 97 VAL A C 1
ATOM 806 O O . VAL A 1 97 ? -13.736 -10.643 9.627 1.00 92.69 97 VAL A O 1
ATOM 809 N N . GLN A 1 98 ? -14.546 -12.246 8.274 1.00 90.00 98 GLN A N 1
ATOM 810 C CA . GLN A 1 98 ? -15.943 -11.866 8.447 1.00 90.00 98 GLN A CA 1
ATOM 811 C C . GLN A 1 98 ? -16.369 -12.057 9.912 1.00 90.00 98 GLN A C 1
ATOM 813 O O . GLN A 1 98 ? -16.094 -13.098 10.504 1.00 90.00 98 GLN A O 1
ATOM 818 N N . GLY A 1 99 ? -17.047 -11.058 10.483 1.00 89.88 99 GLY A N 1
ATOM 819 C CA . GLY A 1 99 ? -17.494 -11.063 11.882 1.00 89.88 99 GLY A CA 1
ATOM 820 C C . GLY A 1 99 ? -16.470 -10.522 12.886 1.00 89.88 99 GLY A C 1
ATOM 821 O O . GLY A 1 99 ? -16.800 -10.380 14.059 1.00 89.88 99 GLY A O 1
ATOM 822 N N . LEU A 1 100 ? -15.251 -10.182 12.452 1.00 91.62 100 LEU A N 1
ATOM 823 C CA . LEU A 1 100 ? -14.303 -9.407 13.259 1.00 91.62 100 LEU A CA 1
ATOM 824 C C . LEU A 1 100 ? -14.411 -7.921 12.908 1.00 91.62 100 LEU A C 1
ATOM 826 O O . LEU A 1 100 ? -13.514 -7.357 12.287 1.00 91.62 100 LEU A O 1
ATOM 830 N N . ASP A 1 101 ? -15.533 -7.305 13.272 1.00 89.62 101 ASP A N 1
ATOM 831 C CA . ASP A 1 101 ? -15.862 -5.934 12.882 1.00 89.62 101 ASP A CA 1
ATOM 832 C C . ASP A 1 101 ? -14.938 -4.888 13.498 1.00 89.62 101 ASP A C 1
ATOM 834 O O . ASP A 1 101 ? -14.613 -4.941 14.680 1.00 89.62 101 ASP A O 1
ATOM 838 N N . THR A 1 102 ? -14.595 -3.879 12.697 1.00 90.38 102 THR A N 1
ATOM 839 C CA . THR A 1 102 ? -13.725 -2.775 13.102 1.00 90.38 102 THR A CA 1
ATOM 840 C C . THR A 1 102 ? -14.302 -1.402 12.775 1.00 90.38 102 THR A C 1
ATOM 842 O O . THR A 1 102 ? -14.882 -1.171 11.700 1.00 90.38 102 THR A O 1
ATOM 845 N N . ASP A 1 103 ? -14.089 -0.462 13.695 1.00 90.62 103 ASP A N 1
ATOM 846 C CA . ASP A 1 103 ? -14.431 0.953 13.547 1.00 90.62 103 ASP A CA 1
ATOM 847 C C . ASP A 1 103 ? -13.367 1.738 12.787 1.00 90.62 103 ASP A C 1
ATOM 849 O O . ASP A 1 103 ? -13.671 2.819 12.295 1.00 90.62 103 ASP A O 1
ATOM 853 N N . LEU A 1 104 ? -12.148 1.212 12.650 1.00 92.81 104 LEU A N 1
ATOM 854 C CA . LEU A 1 104 ? -11.045 1.917 12.004 1.00 92.81 104 LEU A CA 1
ATOM 855 C C . LEU A 1 104 ? -11.216 1.929 10.481 1.00 92.81 104 LEU A C 1
ATOM 857 O O . LEU A 1 104 ? -11.574 0.916 9.879 1.00 92.81 104 LEU A O 1
ATOM 861 N N . ILE A 1 105 ? -10.957 3.072 9.838 1.00 91.12 105 ILE A N 1
ATOM 862 C CA . ILE A 1 105 ? -11.163 3.240 8.383 1.00 91.12 105 ILE A CA 1
ATOM 863 C C . ILE A 1 105 ? -10.188 2.435 7.526 1.00 91.12 105 ILE A C 1
ATOM 865 O O . ILE A 1 105 ? -10.495 2.135 6.378 1.00 91.12 105 ILE A O 1
ATOM 869 N N . TRP A 1 106 ? -9.023 2.110 8.079 1.00 92.69 106 TRP A N 1
ATOM 870 C CA . TRP A 1 106 ? -7.905 1.515 7.353 1.00 92.69 106 TRP A CA 1
ATOM 871 C C . TRP A 1 106 ? -7.899 -0.014 7.377 1.00 92.69 106 TRP A C 1
ATOM 873 O O . TRP A 1 106 ? -7.167 -0.627 6.607 1.00 92.69 106 TRP A O 1
ATOM 883 N N . LYS A 1 107 ? -8.714 -0.643 8.234 1.00 92.19 107 LYS A N 1
ATOM 884 C CA . LYS A 1 107 ? -8.857 -2.102 8.286 1.00 92.19 107 LYS A CA 1
ATOM 885 C C . LYS A 1 107 ? -10.288 -2.559 8.017 1.00 92.19 107 LYS A C 1
ATOM 887 O O . LYS A 1 107 ? -11.278 -1.881 8.315 1.00 92.19 107 LYS A O 1
ATOM 892 N N . GLY A 1 108 ? -10.376 -3.734 7.404 1.00 90.06 108 GLY A N 1
ATOM 893 C CA . GLY A 1 108 ? -11.618 -4.455 7.159 1.00 90.06 108 GLY A CA 1
ATOM 894 C C . GLY A 1 108 ? -11.991 -5.370 8.320 1.00 90.06 108 GLY A C 1
ATOM 895 O O . GLY A 1 108 ? -13.178 -5.531 8.583 1.00 90.06 108 GLY A O 1
ATOM 896 N N . SER A 1 109 ? -11.002 -5.918 9.034 1.00 93.44 109 SER A N 1
ATOM 897 C CA . SER A 1 109 ? -11.223 -6.785 10.194 1.00 93.44 109 SER A CA 1
ATOM 898 C C . SER A 1 109 ? -10.256 -6.513 11.349 1.00 93.44 109 SER A C 1
ATOM 900 O O . SER A 1 109 ? -9.133 -6.058 11.141 1.00 93.44 109 SER A O 1
ATOM 902 N N . GLU A 1 110 ? -10.685 -6.778 12.588 1.00 95.25 110 GLU A N 1
ATOM 903 C CA . GLU A 1 110 ? -9.926 -6.410 13.797 1.00 95.25 110 GLU A CA 1
ATOM 904 C C . GLU A 1 110 ? -8.531 -7.024 13.885 1.00 95.25 110 GLU A C 1
ATOM 906 O O . GLU A 1 110 ? -7.621 -6.382 14.408 1.00 95.25 110 GLU A O 1
ATOM 911 N N . ASN A 1 111 ? -8.352 -8.222 13.329 1.00 95.88 111 ASN A N 1
ATOM 912 C CA . ASN A 1 111 ? -7.085 -8.949 13.323 1.00 95.88 111 ASN A CA 1
ATOM 913 C C . ASN A 1 111 ? -6.003 -8.326 12.423 1.00 95.88 111 ASN A C 1
ATOM 915 O O . ASN A 1 111 ? -4.866 -8.787 12.472 1.00 95.88 111 ASN A O 1
ATOM 919 N N . GLN A 1 112 ? -6.343 -7.343 11.585 1.00 97.19 112 GLN A N 1
ATOM 920 C CA . GLN A 1 112 ? -5.379 -6.704 10.691 1.00 97.19 112 GLN A CA 1
ATOM 921 C C . GLN A 1 112 ? -4.532 -5.673 11.437 1.00 97.19 112 GLN A C 1
ATOM 923 O O . GLN A 1 112 ? -5.050 -4.895 12.247 1.00 97.19 112 GLN A O 1
ATOM 928 N N . ARG A 1 113 ? -3.227 -5.654 11.154 1.00 97.62 113 ARG A N 1
ATOM 929 C CA . ARG A 1 113 ? -2.243 -4.815 11.856 1.00 97.62 113 ARG A CA 1
ATOM 930 C C . ARG A 1 113 ? -1.520 -3.910 10.866 1.00 97.62 113 ARG A C 1
ATOM 932 O O . ARG A 1 113 ? -1.310 -4.292 9.721 1.00 97.62 113 ARG A O 1
ATOM 939 N N . MET A 1 114 ? -1.133 -2.718 11.313 1.00 97.94 114 MET A N 1
ATOM 940 C CA . MET A 1 114 ? -0.349 -1.767 10.524 1.00 97.94 114 MET A CA 1
ATOM 941 C C . MET A 1 114 ? 1.100 -1.746 11.013 1.00 97.94 114 MET A C 1
ATOM 943 O O . MET A 1 114 ? 1.348 -1.656 12.215 1.00 97.94 114 MET A O 1
ATOM 947 N N . PHE A 1 115 ? 2.041 -1.768 10.075 1.00 97.62 115 PHE A N 1
ATOM 948 C CA . PHE A 1 115 ? 3.474 -1.678 10.322 1.00 97.62 115 PHE A CA 1
ATOM 949 C C . PHE A 1 115 ? 4.062 -0.555 9.484 1.00 97.62 115 PHE A C 1
ATOM 951 O O . PHE A 1 115 ? 3.952 -0.561 8.259 1.00 97.62 115 PHE A O 1
ATOM 958 N N . ILE A 1 116 ? 4.683 0.413 10.152 1.00 97.12 116 ILE A N 1
ATOM 959 C CA . ILE A 1 116 ? 5.282 1.580 9.509 1.00 97.12 116 ILE A CA 1
ATOM 960 C C . ILE A 1 116 ? 6.781 1.324 9.339 1.00 97.12 116 ILE A C 1
ATOM 962 O O . ILE A 1 116 ? 7.492 1.162 10.331 1.00 97.12 116 ILE A O 1
ATOM 966 N N . TYR A 1 117 ? 7.235 1.311 8.087 1.00 95.19 117 TYR A N 1
ATOM 967 C CA . TYR A 1 117 ? 8.640 1.176 7.677 1.00 95.19 117 TYR A CA 1
ATOM 968 C C . TYR A 1 117 ? 9.267 2.517 7.271 1.00 95.19 117 TYR A C 1
ATOM 970 O O . TYR A 1 117 ? 10.466 2.606 7.023 1.00 95.19 117 TYR A O 1
ATOM 978 N N . GLU A 1 118 ? 8.455 3.571 7.214 1.00 91.94 118 GLU A N 1
ATOM 979 C CA . GLU A 1 118 ? 8.878 4.903 6.813 1.00 91.94 118 GLU A CA 1
ATOM 980 C C . GLU A 1 118 ? 9.730 5.608 7.881 1.00 91.94 118 GLU A C 1
ATOM 982 O O . GLU A 1 118 ? 9.362 5.673 9.059 1.00 91.94 118 GLU A O 1
ATOM 987 N N . ASN A 1 119 ? 10.844 6.194 7.437 1.00 89.19 1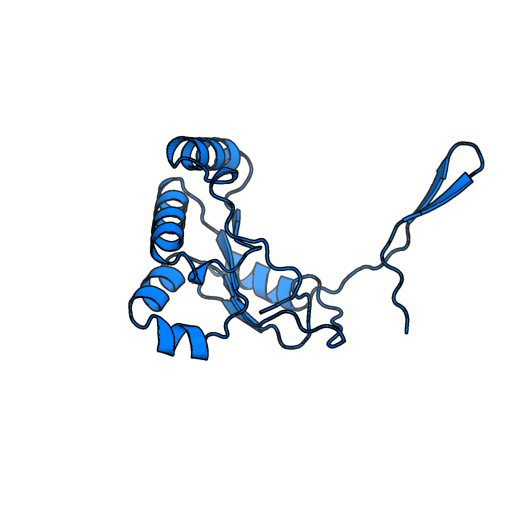19 ASN A N 1
ATOM 988 C CA . ASN A 1 119 ? 11.752 6.980 8.276 1.00 89.19 119 ASN A CA 1
ATOM 989 C C . ASN A 1 119 ? 11.426 8.480 8.238 1.00 89.19 119 ASN A C 1
ATOM 991 O O . ASN A 1 119 ? 11.796 9.219 9.157 1.00 89.19 119 ASN A O 1
ATOM 995 N N . ASN A 1 120 ? 10.734 8.942 7.192 1.00 93.06 120 ASN A N 1
ATOM 996 C CA . ASN A 1 120 ? 10.230 10.305 7.116 1.00 93.06 120 ASN A CA 1
ATOM 997 C C . ASN A 1 120 ? 9.184 10.559 8.220 1.00 93.06 120 ASN A C 1
ATOM 999 O O . ASN A 1 120 ? 8.127 9.927 8.262 1.00 93.06 120 ASN A O 1
ATOM 1003 N N . GLN A 1 121 ? 9.478 11.516 9.102 1.00 92.75 121 GLN A N 1
ATOM 1004 C CA . GLN A 1 121 ? 8.655 11.817 10.276 1.00 92.75 121 GLN A CA 1
ATOM 1005 C C . GLN A 1 121 ? 7.265 12.360 9.922 1.00 92.75 121 GLN A C 1
ATOM 1007 O O . GLN A 1 121 ? 6.305 12.057 10.628 1.00 92.75 121 GLN A O 1
ATOM 1012 N N . ASP A 1 122 ? 7.129 13.108 8.826 1.00 93.56 122 ASP A N 1
ATOM 1013 C CA . ASP A 1 122 ? 5.845 13.688 8.419 1.00 93.56 122 ASP A CA 1
ATOM 1014 C C . ASP A 1 122 ? 4.885 12.600 7.926 1.00 93.56 122 ASP A C 1
ATOM 1016 O O . ASP A 1 122 ? 3.715 12.546 8.324 1.00 93.56 122 ASP A O 1
ATOM 1020 N N . ILE A 1 123 ? 5.396 11.677 7.105 1.00 92.88 123 ILE A N 1
ATOM 1021 C CA . ILE A 1 123 ? 4.623 10.525 6.627 1.00 92.88 123 ILE A CA 1
ATOM 1022 C C . ILE A 1 123 ? 4.275 9.618 7.810 1.00 92.88 123 ILE A C 1
ATOM 1024 O O . ILE A 1 123 ? 3.120 9.226 7.975 1.00 92.88 123 ILE A O 1
ATOM 1028 N N . ARG A 1 124 ? 5.245 9.338 8.687 1.00 95.00 124 ARG A N 1
ATOM 1029 C CA . ARG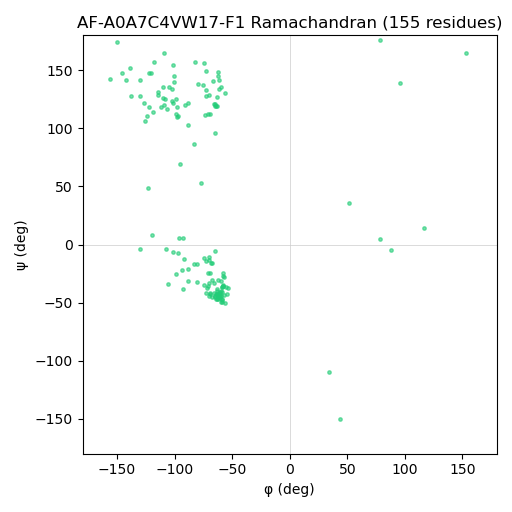 A 1 124 ? 5.020 8.532 9.889 1.00 95.00 124 ARG A CA 1
ATOM 1030 C C . ARG A 1 124 ? 3.902 9.107 10.760 1.00 95.00 124 ARG A C 1
ATOM 1032 O O . ARG A 1 124 ? 2.969 8.381 11.094 1.00 95.00 124 ARG A O 1
ATOM 1039 N N . LYS A 1 125 ? 3.960 10.403 11.074 1.00 95.19 125 LYS A N 1
ATOM 1040 C CA . LYS A 1 125 ? 2.932 11.088 11.866 1.00 95.19 125 LYS A CA 1
ATOM 1041 C C . LYS A 1 125 ? 1.556 11.001 11.201 1.00 95.19 125 LYS A C 1
ATOM 1043 O O . LYS A 1 125 ? 0.564 10.740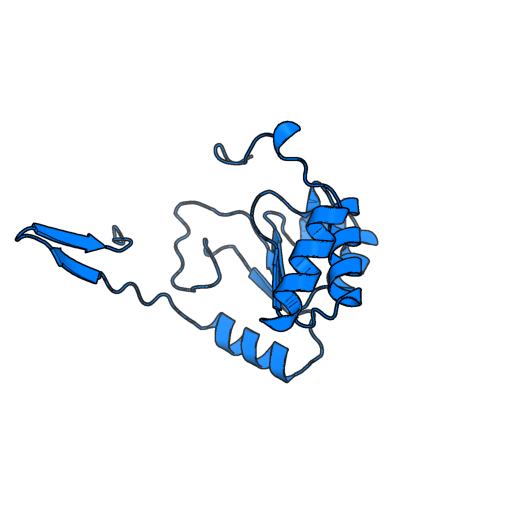 11.876 1.00 95.19 125 LYS A O 1
ATOM 1048 N N . THR A 1 126 ? 1.502 11.158 9.878 1.00 94.69 126 THR A N 1
ATOM 1049 C CA . THR A 1 126 ? 0.259 11.009 9.105 1.00 94.69 126 THR A CA 1
ATOM 1050 C C . THR A 1 126 ? -0.360 9.625 9.311 1.00 94.69 126 THR A C 1
ATOM 1052 O O . THR A 1 126 ? -1.566 9.518 9.543 1.00 94.69 126 THR A O 1
ATOM 1055 N N . TYR A 1 127 ? 0.449 8.561 9.286 1.00 95.81 127 TYR A N 1
ATOM 1056 C CA . TYR A 1 127 ? -0.039 7.206 9.541 1.00 95.81 127 TYR A CA 1
ATOM 1057 C C . TYR A 1 127 ? -0.401 6.960 11.006 1.00 95.81 127 TYR A C 1
ATOM 1059 O O . TYR A 1 127 ? -1.406 6.306 11.261 1.00 95.81 127 TYR A O 1
ATOM 1067 N N . GLU A 1 128 ? 0.338 7.512 11.966 1.00 94.75 128 GLU A N 1
ATOM 1068 C CA . GLU A 1 128 ? -0.010 7.427 13.392 1.00 94.75 128 GLU A CA 1
ATOM 1069 C C . GLU A 1 128 ? -1.376 8.079 13.679 1.00 94.75 128 GLU A C 1
ATOM 1071 O O . GLU A 1 128 ? -2.207 7.506 14.386 1.00 94.75 128 GLU A O 1
ATOM 1076 N N . GLU A 1 129 ? -1.670 9.225 13.060 1.00 94.06 129 GLU A N 1
ATOM 1077 C CA . GLU A 1 129 ? -3.005 9.830 13.106 1.00 94.06 129 GLU A CA 1
ATOM 1078 C C . GLU A 1 129 ? -4.040 8.929 12.414 1.00 94.06 129 GLU A C 1
ATOM 1080 O O . GLU A 1 129 ? -5.098 8.636 12.981 1.00 94.06 129 GLU A O 1
ATOM 1085 N N . TYR A 1 130 ? -3.720 8.428 11.214 1.00 92.44 130 TYR A N 1
ATOM 1086 C CA . TYR A 1 130 ? -4.576 7.534 10.430 1.00 92.44 130 TYR A CA 1
ATOM 1087 C C . TYR A 1 130 ? -4.945 6.246 11.180 1.00 92.44 130 TYR A C 1
ATOM 1089 O O . TYR A 1 130 ? -6.093 5.807 11.088 1.00 92.44 130 TYR A O 1
ATOM 1097 N N . MET A 1 131 ? -4.032 5.694 11.988 1.00 93.12 131 MET A N 1
ATOM 1098 C CA . MET A 1 131 ? -4.253 4.492 12.799 1.00 93.12 131 MET A CA 1
ATOM 1099 C C . MET A 1 131 ? -5.438 4.631 13.757 1.00 93.12 131 MET A C 1
ATOM 1101 O O . MET A 1 131 ? -6.083 3.632 14.071 1.00 93.12 131 MET A O 1
ATOM 1105 N N . THR A 1 132 ? -5.750 5.853 14.191 1.00 92.69 132 THR A N 1
ATOM 1106 C CA . THR A 1 132 ? -6.835 6.136 15.142 1.00 92.69 132 THR A CA 1
ATOM 1107 C C . THR A 1 132 ? -8.138 6.577 14.472 1.00 92.69 132 THR A C 1
ATOM 1109 O O . THR A 1 132 ? -9.163 6.705 15.143 1.00 92.69 132 THR A O 1
ATOM 1112 N N . ARG A 1 133 ? -8.138 6.806 13.149 1.00 91.19 133 ARG A N 1
ATOM 1113 C CA . ARG A 1 133 ? -9.313 7.337 12.443 1.00 91.19 133 ARG A CA 1
ATOM 1114 C C . ARG A 1 133 ? -10.412 6.288 12.327 1.00 91.19 133 ARG A C 1
ATOM 1116 O O . ARG A 1 133 ? -10.204 5.192 11.803 1.00 91.19 133 ARG A O 1
ATOM 1123 N N . THR A 1 134 ? -11.611 6.674 12.747 1.00 90.00 134 THR A N 1
ATOM 1124 C CA . THR A 1 134 ? -12.805 5.830 12.717 1.00 90.00 134 THR A CA 1
ATOM 1125 C C . THR A 1 134 ? -13.728 6.164 11.545 1.00 90.00 134 THR A C 1
ATOM 1127 O O . THR A 1 134 ? -13.708 7.266 10.992 1.00 90.00 134 THR A O 1
ATOM 1130 N N . LYS A 1 135 ? -14.515 5.174 11.122 1.00 82.62 135 LYS A N 1
ATOM 1131 C CA . LYS A 1 135 ? -15.502 5.275 10.044 1.00 82.62 135 LYS A CA 1
ATOM 1132 C C . LYS A 1 135 ? -16.616 6.235 10.457 1.00 82.62 135 LYS A C 1
ATOM 1134 O O . LYS A 1 135 ? -17.326 5.984 11.427 1.00 82.62 135 LYS A O 1
ATOM 1139 N N . ASP A 1 136 ? -16.811 7.296 9.678 1.00 73.06 136 ASP A N 1
ATOM 1140 C CA . ASP A 1 136 ? -18.001 8.144 9.772 1.00 73.06 136 ASP A CA 1
ATOM 1141 C C . ASP A 1 136 ? -19.123 7.488 8.952 1.00 73.06 136 ASP A C 1
ATOM 1143 O O . ASP A 1 136 ? -19.275 7.736 7.757 1.00 73.06 136 ASP A O 1
ATOM 1147 N N . ASN A 1 137 ? -19.873 6.570 9.571 1.00 62.84 137 ASN A N 1
ATOM 1148 C CA . ASN A 1 137 ? -20.962 5.827 8.920 1.00 62.84 137 ASN A CA 1
ATOM 1149 C C . ASN A 1 137 ? -22.229 6.689 8.769 1.00 62.84 137 ASN A C 1
ATOM 1151 O O . ASN A 1 137 ? -23.319 6.301 9.200 1.00 62.84 137 ASN A O 1
ATOM 1155 N N . LYS A 1 138 ? -22.105 7.880 8.180 1.00 62.94 138 LYS A N 1
ATOM 1156 C CA . LYS A 1 138 ? -23.264 8.716 7.862 1.00 62.94 138 LYS A CA 1
ATOM 1157 C C . LYS A 1 138 ? -24.066 8.058 6.749 1.00 62.94 138 LYS A C 1
ATOM 1159 O O . LYS A 1 138 ? -23.621 7.987 5.607 1.00 62.94 138 LYS A O 1
ATOM 1164 N N . LEU A 1 139 ? -25.269 7.605 7.092 1.00 67.38 139 LEU A N 1
ATOM 1165 C CA . LEU A 1 139 ? -26.290 7.271 6.107 1.00 67.38 139 LEU A CA 1
ATOM 1166 C C . LEU A 1 139 ? -26.653 8.554 5.360 1.00 67.38 139 LEU A C 1
ATOM 1168 O O . LEU A 1 139 ? -27.099 9.529 5.966 1.00 67.38 139 LEU A O 1
ATOM 1172 N N . GLN A 1 140 ? -26.437 8.561 4.051 1.00 70.62 140 GLN A N 1
ATOM 1173 C CA . GLN A 1 140 ? -26.858 9.657 3.195 1.00 70.62 140 GLN A CA 1
ATOM 1174 C C . GLN A 1 140 ? -28.287 9.390 2.735 1.00 70.62 140 GLN A C 1
ATOM 1176 O O . GLN A 1 140 ? -28.576 8.365 2.122 1.00 70.62 140 GLN A O 1
ATOM 1181 N N . LEU A 1 141 ? -29.184 10.321 3.047 1.00 78.88 141 LEU A N 1
ATOM 1182 C CA . LEU A 1 141 ? -30.551 10.327 2.546 1.00 78.88 141 LEU A CA 1
ATOM 1183 C C . LEU A 1 141 ? -30.602 11.258 1.339 1.00 78.88 141 LEU A C 1
ATOM 1185 O O . LEU A 1 141 ? -30.453 12.470 1.482 1.00 78.88 141 LEU A O 1
ATOM 1189 N N . VAL A 1 142 ? -30.792 10.695 0.151 1.00 82.81 142 VAL A N 1
ATOM 1190 C CA . VAL A 1 142 ? -30.924 11.454 -1.097 1.00 82.81 142 VAL A CA 1
ATOM 1191 C C . VAL A 1 142 ? -32.365 11.332 -1.564 1.00 82.81 142 VAL A C 1
ATOM 1193 O O . VAL A 1 142 ? -32.872 10.227 -1.692 1.00 82.81 142 VAL A O 1
ATOM 1196 N N . THR A 1 143 ? -33.046 12.450 -1.810 1.00 78.69 143 THR A N 1
ATOM 1197 C CA . THR A 1 143 ? -34.388 12.423 -2.412 1.00 78.69 143 THR A CA 1
ATOM 1198 C C . THR A 1 143 ? -34.272 12.797 -3.881 1.00 78.69 143 THR A C 1
ATOM 1200 O O . THR A 1 143 ? -33.747 13.862 -4.200 1.00 78.69 143 THR A O 1
ATOM 1203 N N . PHE A 1 144 ? -34.752 11.934 -4.770 1.00 80.69 144 PHE A N 1
ATOM 1204 C CA . PHE A 1 144 ? -34.758 12.175 -6.210 1.00 80.69 144 PHE A CA 1
ATOM 1205 C C . PHE A 1 144 ? -36.095 11.705 -6.791 1.00 80.69 144 PHE A C 1
ATOM 1207 O O . PHE A 1 144 ? -36.539 10.603 -6.490 1.00 80.69 144 PHE A O 1
ATOM 1214 N N . GLU A 1 145 ? -36.773 12.577 -7.546 1.00 87.88 145 GLU A N 1
ATOM 1215 C CA . GLU A 1 145 ? -38.102 12.327 -8.145 1.00 87.88 145 GLU A CA 1
ATOM 1216 C C . GLU A 1 145 ? -39.176 11.816 -7.159 1.00 87.88 145 GLU A C 1
ATOM 1218 O O . GLU A 1 145 ? -40.032 11.004 -7.495 1.00 87.88 145 GLU A O 1
ATOM 1223 N N . GLY A 1 146 ? -39.145 12.293 -5.911 1.00 88.38 146 GLY A N 1
ATOM 1224 C CA . GLY A 1 146 ? -40.094 11.865 -4.873 1.00 88.38 146 GLY A CA 1
ATOM 1225 C C . GLY A 1 146 ? -39.782 10.499 -4.247 1.00 88.38 146 GLY A C 1
ATOM 1226 O O . GLY A 1 146 ? -40.542 10.040 -3.398 1.00 88.38 146 GLY A O 1
ATOM 1227 N N . VAL A 1 147 ? -38.656 9.873 -4.608 1.00 84.81 147 VAL A N 1
ATOM 1228 C CA . VAL A 1 147 ? -38.147 8.633 -4.008 1.00 84.81 147 VAL A CA 1
ATOM 1229 C C . VAL A 1 147 ? -37.002 8.956 -3.047 1.00 84.81 147 VAL A C 1
ATOM 1231 O O . VAL A 1 147 ? -36.100 9.727 -3.376 1.00 84.81 147 VAL A O 1
ATOM 1234 N N . ILE A 1 148 ? -37.028 8.359 -1.852 1.00 87.06 148 ILE A N 1
ATOM 1235 C CA . ILE A 1 148 ? -35.941 8.452 -0.869 1.00 87.06 148 ILE A CA 1
ATOM 1236 C C . ILE A 1 148 ? -34.964 7.296 -1.101 1.00 87.06 148 ILE A C 1
ATOM 1238 O O . ILE A 1 148 ? -35.325 6.127 -0.974 1.00 87.06 148 ILE A O 1
ATOM 1242 N N . TYR A 1 149 ? -33.712 7.633 -1.382 1.00 82.25 149 TYR A N 1
ATOM 1243 C CA . TYR A 1 149 ? -32.576 6.725 -1.442 1.00 82.25 149 TYR A CA 1
ATOM 1244 C C . TYR A 1 149 ? -31.802 6.811 -0.131 1.00 82.25 149 TYR A C 1
ATOM 1246 O O . TYR A 1 149 ? -31.368 7.889 0.278 1.00 82.25 149 TYR A O 1
ATOM 1254 N N . ILE A 1 150 ? -31.604 5.666 0.516 1.00 80.94 150 ILE A N 1
ATOM 1255 C CA . ILE A 1 150 ? -30.687 5.535 1.648 1.00 80.94 150 ILE A CA 1
ATOM 1256 C C . ILE A 1 150 ? -29.387 4.955 1.101 1.00 80.94 150 ILE A C 1
ATOM 1258 O O . ILE A 1 150 ? -29.356 3.811 0.652 1.00 80.94 150 ILE A O 1
ATOM 1262 N N . VAL A 1 151 ? -28.320 5.747 1.117 1.00 75.56 151 VAL A N 1
ATOM 1263 C CA . VAL A 1 151 ? -26.997 5.358 0.629 1.00 75.56 151 VAL A CA 1
ATOM 1264 C C . VAL A 1 151 ? -26.052 5.259 1.820 1.00 75.56 151 VAL A C 1
ATOM 1266 O O . VAL A 1 151 ? -25.819 6.231 2.536 1.00 75.56 151 VAL A O 1
ATOM 1269 N N . GLY A 1 152 ? -25.512 4.067 2.052 1.00 65.62 152 GLY A N 1
ATOM 1270 C CA . GLY A 1 152 ? -24.547 3.813 3.117 1.00 65.62 152 GLY A CA 1
ATOM 1271 C C . GLY A 1 152 ? -24.579 2.364 3.589 1.00 65.62 152 GLY A C 1
ATOM 1272 O O . GLY A 1 152 ? -25.513 1.618 3.297 1.00 65.62 152 GLY A O 1
ATOM 1273 N N . ILE A 1 153 ? -23.541 1.957 4.319 1.00 64.88 153 ILE A N 1
ATOM 1274 C CA . ILE A 1 153 ? -23.440 0.609 4.884 1.00 64.88 153 ILE A CA 1
ATOM 1275 C C . ILE A 1 153 ? -24.115 0.624 6.258 1.00 64.88 153 ILE A C 1
ATOM 1277 O O . ILE A 1 153 ? -23.559 1.126 7.235 1.00 64.88 153 ILE A O 1
ATOM 1281 N N . LEU A 1 154 ? -25.336 0.091 6.326 1.00 57.84 154 LEU A N 1
ATOM 1282 C CA . LEU A 1 154 ? -26.041 -0.142 7.585 1.00 57.84 154 LEU A CA 1
ATOM 1283 C C . LEU A 1 154 ? -25.273 -1.183 8.401 1.00 57.84 154 LEU A C 1
ATOM 1285 O O . LEU A 1 154 ? -25.129 -2.328 7.975 1.00 57.84 154 LEU A O 1
ATOM 1289 N N . ARG A 1 155 ? -24.810 -0.804 9.595 1.00 56.84 155 ARG A N 1
ATOM 1290 C CA . ARG A 1 155 ? -24.357 -1.792 10.575 1.00 56.84 155 ARG A CA 1
ATOM 1291 C C . ARG A 1 155 ? -25.571 -2.532 11.113 1.00 56.84 155 ARG A C 1
ATOM 1293 O O . ARG A 1 155 ? -26.384 -1.943 11.821 1.00 56.84 155 ARG A O 1
ATOM 1300 N N . GLN A 1 156 ? -25.676 -3.812 10.784 1.00 49.22 156 GLN A N 1
ATOM 1301 C CA . GLN A 1 156 ? -26.508 -4.726 11.554 1.00 49.22 156 GLN A CA 1
ATOM 1302 C C . GLN A 1 156 ? -25.762 -4.980 12.868 1.00 49.22 156 GLN A C 1
ATOM 1304 O O . GLN A 1 156 ? -24.653 -5.506 12.847 1.00 49.22 156 GLN A O 1
ATOM 1309 N N . LYS A 1 157 ? -26.313 -4.477 13.975 1.00 47.75 157 LYS A N 1
ATOM 1310 C CA . LYS A 1 157 ? -25.903 -4.876 15.325 1.00 47.75 157 LYS A CA 1
ATOM 1311 C C . LYS A 1 157 ? -26.581 -6.185 15.697 1.00 47.75 157 LYS A C 1
ATOM 1313 O O . LYS A 1 157 ? -27.738 -6.365 15.255 1.00 47.75 157 LYS A O 1
#

Mean predicted aligned error: 7.4 Å

pLDDT: mean 88.83, std 13.2, range [39.88, 98.31]

Nearest PDB structures (foldseek):
  1zrq-assembly1_C  TM=6.378E-01  e=4.825E-01  Escherichia coli
  4jx4-assembly1_A  TM=5.409E-01  e=2.094E+00  Rhizobium etli CFN 42
  4jx5-assembly1_D  TM=6.228E-01  e=3.963E+00  Rhizobium etli CFN 42
  4jx4-assembly1_B  TM=5.187E-01  e=3.718E+00  Rhizobium etli CFN 42
  4jx6-assembly3_B  TM=4.805E-01  e=3.718E+00  Rhizobium etli CFN 42

Radius of gyration: 18.22 Å; Cα contacts (8 Å, |Δi|>4): 187; chains: 1; bounding box: 56×34×36 Å

Solvent-accessible surface area (backbone atoms only — not comparable to full-atom values): 9448 Å² total; per-residue (Å²): 129,69,97,78,64,78,75,92,53,77,89,70,67,76,56,68,73,56,53,52,51,54,52,65,65,42,50,82,78,42,44,64,46,79,48,68,67,91,53,50,73,82,43,46,71,61,45,47,51,50,41,54,50,40,48,74,77,55,45,75,40,29,39,38,44,35,51,51,40,68,68,58,41,46,75,74,43,46,72,58,44,54,60,44,49,77,60,32,26,31,42,36,27,30,52,81,44,91,90,36,77,52,60,39,64,88,45,80,15,58,81,41,48,81,46,79,61,47,82,54,65,69,62,42,50,53,48,60,55,50,70,70,37,60,61,82,77,65,69,40,78,45,77,56,98,92,41,82,43,80,47,65,81,79,78,84,126

InterPro domains:
  IPR013785 Aldolase-type TIM barrel [G3DSA:3.20.20.70] (1-150)

Organism: Fervidobacterium pennivorans (NCBI:txid93466)

Foldseek 3Di:
DDPPADDPDPVPDDDPVRLLVVLLVCVVPALEEEADGHALVVVLVVSLVSLVSSVVSRNDAYEYEHQADPVRCCVPPPPSVVSNLVSHQKYKYHHQDPPQDDFQPVDNHPPIDMDGSDPPPVSVVVVVVSRPDGDPFDFDWDADPNDTDTDGDDDDD

Secondary structure (DSSP, 8-state):
--TTSPP--GGG---HHHHHHHHHHHTTT-SEEEE-SS-GGGGHHHHHHHHHHHHHHT--EEEEE-SS-HHHHHHHHHHHHHHHHTT-SEEEES---TT----BTT-SSTT-EEEE----HHHHHHHHHHHTPBP----EEEEETTEEEEES-----

Sequence (157 aa):
MSKHTWEYDERKRVSWSRIESVLSENILKTSSLTISGGEPFDQIEELHRLLKLARQIGYTDILLYTGYTIEELKEKYENKFEEITNLISVLIDGRFVQGLDTDLIWKGSENQRMFIYENNQDIRKTYEEYMTRTKDNKLQLVTFEGVIYIVGILRQK